Protein AF-A0A1T1HG07-F1 (afdb_monomer_lite)

pLDDT: mean 79.16, std 18.03, range [32.88, 95.25]

Structure (mmCIF, N/CA/C/O backbone):
data_AF-A0A1T1HG07-F1
#
_entry.id   AF-A0A1T1HG07-F1
#
loop_
_atom_site.group_PDB
_atom_site.id
_atom_site.type_symbol
_atom_site.label_atom_id
_atom_site.label_alt_id
_atom_site.label_comp_id
_atom_site.label_asym_id
_atom_site.label_entity_id
_atom_site.label_seq_id
_atom_site.pdbx_PDB_ins_code
_atom_site.Cartn_x
_atom_site.Cartn_y
_atom_site.Cartn_z
_atom_site.occupancy
_atom_site.B_iso_or_equiv
_atom_site.auth_seq_id
_atom_site.auth_comp_id
_atom_site.auth_asym_id
_atom_site.auth_atom_id
_atom_site.pdbx_PDB_model_num
ATOM 1 N N . MET A 1 1 ? -28.430 -26.201 -24.052 1.00 43.59 1 MET A N 1
ATOM 2 C CA . MET A 1 1 ? -27.108 -25.698 -24.483 1.00 43.59 1 MET A CA 1
ATOM 3 C C . MET A 1 1 ? -26.485 -26.754 -25.374 1.00 43.59 1 MET A C 1
ATOM 5 O O . MET A 1 1 ? -26.306 -27.872 -24.908 1.00 43.59 1 MET A O 1
ATOM 9 N N . SER A 1 2 ? -26.254 -26.441 -26.646 1.00 32.88 2 SER A N 1
ATOM 10 C CA . SER A 1 2 ? -25.546 -27.311 -27.590 1.00 32.88 2 SER A CA 1
ATOM 11 C C . SER A 1 2 ? -24.054 -26.972 -27.584 1.00 32.88 2 SER A C 1
ATOM 13 O O . SER A 1 2 ? -23.686 -25.813 -27.403 1.00 32.88 2 SER A O 1
ATOM 15 N N . PHE A 1 3 ? -23.206 -27.985 -27.747 1.00 40.84 3 PHE A N 1
ATOM 16 C CA . PHE A 1 3 ? -21.750 -27.854 -27.778 1.00 40.84 3 PHE A CA 1
ATOM 17 C C . PHE A 1 3 ? -21.249 -28.265 -29.159 1.00 40.84 3 PHE A C 1
ATOM 19 O O . PHE A 1 3 ? -21.676 -29.300 -29.668 1.00 40.84 3 PHE A O 1
ATOM 26 N N . GLU A 1 4 ? -20.316 -27.506 -29.725 1.00 42.66 4 GLU A N 1
ATOM 27 C CA . GLU A 1 4 ? -19.515 -27.960 -30.860 1.00 42.66 4 GLU A CA 1
ATOM 28 C C . GLU A 1 4 ? -18.138 -28.362 -30.338 1.00 42.66 4 GLU A C 1
ATOM 30 O O . GLU A 1 4 ? -17.468 -27.598 -29.642 1.00 42.66 4 GLU A O 1
ATOM 35 N N . VAL A 1 5 ? -17.753 -29.609 -30.602 1.00 46.47 5 VAL A N 1
ATOM 36 C CA . VAL A 1 5 ? -16.470 -30.166 -30.174 1.00 46.47 5 VAL A CA 1
ATOM 37 C C . VAL A 1 5 ? -15.592 -30.285 -31.403 1.00 46.47 5 VAL A C 1
ATOM 39 O O . VAL A 1 5 ? -15.865 -31.100 -32.283 1.00 46.47 5 VAL A O 1
ATOM 42 N N . PHE A 1 6 ? -14.524 -29.497 -31.441 1.00 50.16 6 PHE A N 1
ATOM 43 C CA . PHE A 1 6 ? -13.500 -29.603 -32.471 1.00 50.16 6 PHE A CA 1
ATOM 44 C C . PHE A 1 6 ? -12.300 -30.385 -31.932 1.00 50.16 6 PHE A C 1
ATOM 46 O O . PHE A 1 6 ? -11.940 -30.297 -30.755 1.00 50.16 6 PHE A O 1
ATOM 53 N N . THR A 1 7 ? -11.704 -31.192 -32.805 1.00 43.22 7 THR A N 1
ATOM 54 C CA . THR A 1 7 ? -10.499 -31.978 -32.517 1.00 43.22 7 THR A CA 1
ATOM 55 C C . THR A 1 7 ? -9.353 -31.415 -33.337 1.00 43.22 7 THR A C 1
ATOM 57 O O . THR A 1 7 ? -9.475 -31.285 -34.554 1.00 43.22 7 THR A O 1
ATOM 60 N N . LEU A 1 8 ? -8.249 -31.078 -32.673 1.00 40.59 8 LEU A N 1
ATOM 61 C CA . LEU A 1 8 ? -7.012 -30.678 -33.333 1.00 40.59 8 LEU A CA 1
ATOM 62 C C . LEU A 1 8 ? -5.890 -31.556 -32.773 1.00 40.59 8 LEU A C 1
ATOM 64 O O . LEU A 1 8 ? -5.436 -31.367 -31.645 1.00 40.59 8 LEU A O 1
ATOM 68 N N . GLY A 1 9 ? -5.520 -32.588 -33.533 1.00 60.88 9 GLY A N 1
ATOM 69 C CA . GLY A 1 9 ? -4.659 -33.666 -33.038 1.00 60.88 9 GLY A CA 1
ATOM 70 C C . GLY A 1 9 ? -5.336 -34.482 -31.928 1.00 60.88 9 GLY A C 1
ATOM 71 O O . GLY A 1 9 ? -6.520 -34.802 -32.020 1.00 60.88 9 GLY A O 1
ATOM 72 N N . GLU A 1 10 ? -4.594 -34.812 -30.869 1.00 41.22 10 GLU A N 1
ATOM 73 C CA . GLU A 1 10 ? -5.096 -35.606 -29.732 1.00 41.22 10 GLU A CA 1
ATOM 74 C C . GLU A 1 10 ? -5.873 -34.782 -28.687 1.00 41.22 10 GLU A C 1
ATOM 76 O O . GLU A 1 10 ? -6.400 -35.329 -27.717 1.00 41.22 10 GLU A O 1
ATOM 81 N N . HIS A 1 11 ? -5.985 -33.465 -28.871 1.00 36.97 11 HIS A N 1
ATOM 82 C CA . HIS A 1 11 ? -6.627 -32.584 -27.902 1.00 36.97 11 HIS A CA 1
ATOM 83 C C . HIS A 1 11 ? -8.063 -32.233 -28.319 1.00 36.97 11 HIS A C 1
ATOM 85 O O . HIS A 1 11 ? -8.332 -31.758 -29.426 1.00 36.97 11 HIS A O 1
ATOM 91 N N . ARG A 1 12 ? -9.008 -32.482 -27.401 1.00 38.81 12 ARG A N 1
ATOM 92 C CA . ARG A 1 12 ? -10.411 -32.054 -27.498 1.00 38.81 12 ARG A CA 1
ATOM 93 C C . ARG A 1 12 ? -10.580 -30.741 -26.748 1.00 38.81 12 ARG A C 1
ATOM 95 O O . ARG A 1 12 ? -10.432 -30.715 -25.528 1.00 38.81 12 ARG A O 1
ATOM 102 N N . TYR A 1 13 ? -10.937 -29.679 -27.463 1.00 41.34 13 TYR A N 1
ATOM 103 C CA . TYR A 1 13 ? -11.198 -28.373 -26.864 1.00 41.34 13 TYR A CA 1
ATOM 104 C C . TYR A 1 13 ? -12.703 -28.132 -26.767 1.00 41.34 13 TYR A C 1
ATOM 106 O O . TYR A 1 13 ? -13.451 -28.359 -27.719 1.00 41.34 13 TYR A O 1
ATOM 114 N N . LYS A 1 14 ? -13.145 -27.665 -25.598 1.00 39.88 14 LYS A N 1
ATOM 115 C CA . LYS A 1 14 ? -14.507 -27.188 -25.363 1.00 39.88 14 LYS A CA 1
ATOM 116 C C . LYS A 1 14 ? -14.437 -25.667 -25.268 1.00 39.88 14 LYS A C 1
ATOM 118 O O . LYS A 1 14 ? -14.111 -25.140 -24.211 1.00 39.88 14 LYS A O 1
ATOM 123 N N . VAL A 1 15 ? -14.678 -24.981 -26.383 1.00 40.25 15 VAL A N 1
ATOM 124 C CA . VAL A 1 15 ? -14.606 -23.515 -26.437 1.00 40.25 15 VAL A CA 1
ATOM 125 C C . VAL A 1 15 ? -15.904 -22.938 -25.878 1.00 40.25 15 VAL A C 1
ATOM 127 O O . VAL A 1 15 ? -16.995 -23.180 -26.395 1.00 40.25 15 VAL A O 1
ATOM 130 N N . SER A 1 16 ? -15.781 -22.199 -24.784 1.00 41.62 16 SER A N 1
ATOM 131 C CA . SER A 1 16 ? -16.830 -21.379 -24.188 1.00 41.62 16 SER A CA 1
ATOM 132 C C . SER A 1 16 ? -16.385 -19.942 -24.388 1.00 41.62 16 SER A C 1
ATOM 134 O O . SER A 1 16 ? -15.384 -19.597 -23.779 1.00 41.62 16 SER A O 1
ATOM 136 N N . LYS A 1 17 ? -17.103 -19.155 -25.213 1.00 43.34 17 LYS A N 1
ATOM 137 C CA . LYS A 1 17 ? -16.945 -17.693 -25.421 1.00 43.34 17 LYS A CA 1
ATOM 138 C C . LYS A 1 17 ? -15.885 -17.074 -24.489 1.00 43.34 17 LYS A C 1
ATOM 140 O O . LYS A 1 17 ? -16.172 -16.822 -23.320 1.00 43.34 17 LYS A O 1
ATOM 145 N N . ASP A 1 18 ? -14.669 -16.933 -25.013 1.00 42.56 18 ASP A N 1
ATOM 146 C CA . ASP A 1 18 ? -13.434 -16.888 -24.227 1.00 42.56 18 ASP A CA 1
ATOM 147 C C . ASP A 1 18 ? -13.262 -15.587 -23.424 1.00 42.56 18 ASP A C 1
ATOM 149 O O . ASP A 1 18 ? -12.885 -14.547 -23.962 1.00 42.56 18 ASP A O 1
ATOM 153 N N . PHE A 1 19 ? -13.464 -15.659 -22.107 1.00 40.09 19 PHE A N 1
ATOM 154 C CA . PHE A 1 19 ? -12.702 -14.842 -21.163 1.00 40.09 19 PHE A CA 1
ATOM 155 C C . PHE A 1 19 ? -11.512 -15.685 -20.697 1.00 40.09 19 PHE A C 1
ATOM 157 O O . PHE A 1 19 ? -11.689 -16.687 -20.006 1.00 40.09 19 PHE A O 1
ATOM 164 N N . TYR A 1 20 ? -10.295 -15.288 -21.066 1.00 46.16 20 TYR A N 1
ATOM 165 C CA . TYR A 1 20 ? -9.085 -15.840 -20.461 1.00 46.16 20 TYR A CA 1
ATOM 166 C C . TYR A 1 20 ? -8.879 -15.168 -19.099 1.00 46.16 20 TYR A C 1
ATOM 168 O O . TYR A 1 20 ? -8.329 -14.074 -19.021 1.00 46.16 20 TYR A O 1
ATOM 176 N N . SER A 1 21 ? -9.346 -15.799 -18.021 1.00 43.16 21 SER A N 1
ATOM 177 C CA . SER A 1 21 ? -9.017 -15.379 -16.656 1.00 43.16 21 SER A CA 1
ATOM 178 C C . SER A 1 21 ? -7.773 -16.126 -16.179 1.00 43.16 21 SER A C 1
ATOM 180 O O . SER A 1 21 ? -7.790 -17.355 -16.086 1.00 43.16 21 SER A O 1
ATOM 182 N N . VAL A 1 22 ? -6.705 -15.398 -15.858 1.00 50.22 22 VAL A N 1
ATOM 183 C CA . VAL A 1 22 ? -5.511 -15.947 -15.203 1.00 50.22 22 VAL A CA 1
ATOM 184 C C . VAL A 1 22 ? -5.454 -15.374 -13.792 1.00 50.22 22 VAL A C 1
ATOM 186 O O . VAL A 1 22 ? -5.522 -14.160 -13.620 1.00 50.22 22 VAL A O 1
ATOM 189 N N . GLN A 1 23 ? -5.339 -16.241 -12.787 1.00 58.81 23 GLN A N 1
ATOM 190 C CA . GLN A 1 23 ? -5.030 -15.819 -11.423 1.00 58.81 23 GLN A CA 1
ATOM 191 C C . GLN A 1 23 ? -3.517 -15.621 -11.322 1.00 58.81 23 GLN A C 1
ATOM 193 O O . GLN A 1 23 ? -2.749 -16.560 -11.530 1.00 58.81 23 GLN A O 1
ATOM 198 N N . LEU A 1 24 ? -3.094 -14.388 -11.061 1.00 65.81 24 LEU A N 1
ATOM 199 C CA . LEU A 1 24 ? -1.698 -14.026 -10.850 1.00 65.81 24 LEU A CA 1
ATOM 200 C C . LEU A 1 24 ? -1.545 -13.499 -9.430 1.00 65.81 24 LEU A C 1
ATOM 202 O O . LEU A 1 24 ? -2.374 -12.718 -8.969 1.00 65.81 24 LEU A O 1
ATOM 206 N N . GLU A 1 25 ? -0.453 -13.873 -8.769 1.00 73.25 25 GLU A N 1
ATOM 207 C CA . GLU A 1 25 ? -0.037 -13.167 -7.560 1.00 73.25 25 GLU A CA 1
ATOM 208 C C . GLU A 1 25 ? 0.179 -11.687 -7.891 1.00 73.25 25 GLU A C 1
ATOM 210 O O . GLU A 1 25 ? 0.698 -11.349 -8.962 1.00 73.25 25 GLU A O 1
ATOM 215 N N . LEU A 1 26 ? -0.185 -10.803 -6.959 1.00 73.75 26 LEU A N 1
ATOM 216 C CA . LEU A 1 26 ? -0.125 -9.356 -7.161 1.00 73.75 26 LEU A CA 1
ATOM 217 C C . LEU A 1 26 ? 1.258 -8.886 -7.633 1.00 73.75 26 LEU A C 1
ATOM 219 O O . LEU A 1 26 ? 1.347 -8.006 -8.485 1.00 73.75 26 LEU A O 1
ATOM 223 N N . ILE A 1 27 ? 2.327 -9.508 -7.130 1.00 76.69 27 ILE A N 1
ATOM 224 C CA . ILE A 1 27 ? 3.701 -9.219 -7.544 1.00 76.69 27 ILE A CA 1
ATOM 225 C C . ILE A 1 27 ? 3.906 -9.435 -9.049 1.00 76.69 27 ILE A C 1
ATOM 227 O O . ILE A 1 27 ? 4.371 -8.537 -9.751 1.00 76.69 27 ILE A O 1
ATOM 231 N N . HIS A 1 28 ? 3.467 -10.584 -9.566 1.00 75.00 28 HIS A N 1
ATOM 232 C CA . HIS A 1 28 ? 3.573 -10.936 -10.977 1.00 75.00 28 HIS A CA 1
ATOM 233 C C . HIS A 1 28 ? 2.646 -10.078 -11.838 1.00 75.00 28 HIS A C 1
ATOM 235 O O . HIS A 1 28 ? 3.023 -9.687 -12.941 1.00 75.00 28 HIS A O 1
ATOM 241 N N . ALA A 1 29 ? 1.453 -9.747 -11.336 1.00 77.69 29 ALA A N 1
ATOM 242 C CA . ALA A 1 29 ? 0.512 -8.874 -12.030 1.00 77.69 29 ALA A CA 1
ATOM 243 C C . ALA A 1 29 ? 1.068 -7.449 -12.181 1.00 77.69 29 ALA A C 1
ATOM 245 O O . ALA A 1 29 ? 1.054 -6.891 -13.277 1.00 77.69 29 ALA A O 1
ATOM 246 N N . ILE A 1 30 ? 1.611 -6.877 -11.104 1.00 80.44 30 ILE A N 1
ATOM 247 C CA . ILE A 1 30 ? 2.203 -5.537 -11.097 1.00 80.44 30 ILE A CA 1
ATOM 248 C C . ILE A 1 30 ? 3.416 -5.467 -12.041 1.00 80.44 30 ILE A C 1
ATOM 250 O O . ILE A 1 30 ? 3.533 -4.520 -12.820 1.00 80.44 30 ILE A O 1
ATOM 254 N N . GLU A 1 31 ? 4.298 -6.470 -12.018 1.00 80.31 31 GLU A N 1
ATOM 255 C CA . GLU A 1 31 ? 5.440 -6.539 -12.937 1.00 80.31 31 GLU A CA 1
ATOM 256 C C . GLU A 1 31 ? 5.011 -6.714 -14.399 1.00 80.31 31 GLU A C 1
ATOM 258 O O . GLU A 1 31 ? 5.580 -6.080 -15.290 1.00 80.31 31 GLU A O 1
ATOM 263 N N . LEU A 1 32 ? 4.006 -7.557 -14.657 1.00 81.50 32 LEU A N 1
ATOM 264 C CA . LEU A 1 32 ? 3.476 -7.788 -15.997 1.00 81.50 32 LEU A CA 1
ATOM 265 C C . LEU A 1 32 ? 2.863 -6.510 -16.573 1.00 81.50 32 LEU A C 1
ATOM 267 O O . LEU A 1 32 ? 3.223 -6.119 -17.680 1.00 81.50 32 LEU A O 1
ATOM 271 N N . ILE A 1 33 ? 1.989 -5.839 -15.818 1.00 80.00 33 ILE A N 1
ATOM 272 C CA . ILE A 1 33 ? 1.357 -4.582 -16.244 1.00 80.00 33 ILE A CA 1
ATOM 273 C C . ILE A 1 33 ? 2.427 -3.511 -16.468 1.00 80.00 33 ILE A C 1
ATOM 275 O O . ILE A 1 33 ? 2.408 -2.844 -17.496 1.00 80.00 33 ILE A O 1
ATOM 279 N N . SER A 1 34 ? 3.414 -3.405 -15.570 1.00 80.56 34 SER A N 1
ATOM 280 C CA . SER A 1 34 ? 4.541 -2.480 -15.731 1.00 80.56 34 SER A CA 1
ATOM 281 C C . SER A 1 34 ? 5.279 -2.700 -17.054 1.00 80.56 34 SER A C 1
ATOM 283 O O . SE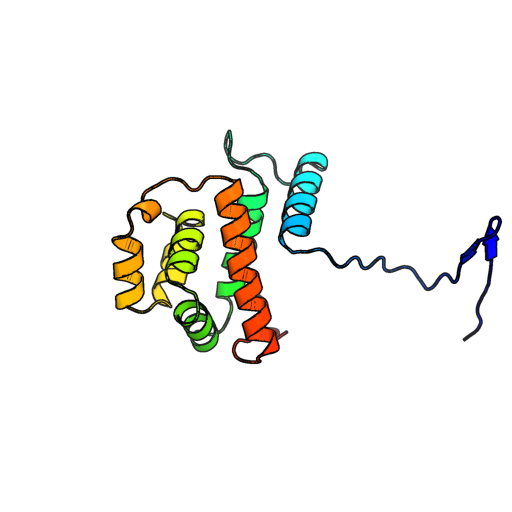R A 1 34 ? 5.536 -1.738 -17.774 1.00 80.56 34 SER A O 1
ATOM 285 N N . LYS A 1 35 ? 5.597 -3.954 -17.404 1.00 81.00 35 LYS A N 1
ATOM 286 C CA . LYS A 1 35 ? 6.272 -4.293 -18.669 1.00 81.00 35 LYS A CA 1
ATOM 287 C C . LYS A 1 35 ? 5.388 -4.048 -19.891 1.00 81.00 35 LYS A C 1
ATOM 289 O O . LYS A 1 35 ? 5.889 -3.596 -20.917 1.00 81.00 35 LYS A O 1
ATOM 294 N N . LEU A 1 36 ? 4.091 -4.343 -19.798 1.00 79.44 36 LEU A N 1
ATOM 295 C CA . LEU A 1 36 ? 3.140 -4.086 -20.881 1.00 79.44 36 LEU A CA 1
ATOM 296 C C . LEU A 1 36 ? 3.004 -2.585 -21.148 1.00 79.44 36 LEU A C 1
ATOM 298 O O . LEU A 1 36 ? 3.082 -2.165 -22.298 1.00 79.44 36 LEU A O 1
ATOM 302 N N . ASP A 1 37 ? 2.885 -1.768 -20.103 1.00 78.12 37 ASP A N 1
ATOM 303 C CA . ASP A 1 37 ? 2.814 -0.312 -20.230 1.00 78.12 37 ASP A CA 1
ATOM 304 C C . ASP A 1 37 ? 4.082 0.284 -20.857 1.00 78.12 37 ASP A C 1
ATOM 306 O O . ASP A 1 37 ? 3.988 1.228 -21.647 1.00 78.12 37 ASP A O 1
ATOM 310 N N . GLU A 1 38 ? 5.258 -0.269 -20.533 1.00 76.44 38 GLU A N 1
ATOM 311 C CA . GLU A 1 38 ? 6.533 0.093 -21.169 1.00 76.44 38 GLU A CA 1
ATOM 312 C C . GLU A 1 38 ? 6.528 -0.251 -22.662 1.00 76.44 38 GLU A C 1
ATOM 314 O O . GLU A 1 38 ? 6.878 0.589 -23.490 1.00 76.44 38 GLU A O 1
ATOM 319 N N . GLN A 1 39 ? 6.095 -1.464 -23.021 1.00 78.88 39 GLN A N 1
ATOM 320 C CA . GLN A 1 39 ? 6.028 -1.917 -24.414 1.00 78.88 39 GLN A CA 1
ATOM 321 C C . GLN A 1 39 ? 5.004 -1.140 -25.248 1.00 78.88 39 GLN A C 1
ATOM 323 O O . GLN A 1 39 ? 5.227 -0.915 -26.437 1.00 78.88 39 GLN A O 1
ATOM 328 N N . LEU A 1 40 ? 3.894 -0.725 -24.636 1.00 79.25 40 LEU A N 1
ATOM 329 C CA . LEU A 1 40 ? 2.827 0.042 -25.281 1.00 79.25 40 LEU A CA 1
ATOM 330 C C . LEU A 1 40 ? 3.088 1.558 -25.277 1.00 79.25 40 LEU A C 1
ATOM 332 O O . LEU A 1 40 ? 2.326 2.307 -25.886 1.00 79.25 40 LEU A O 1
ATOM 336 N N . GLY A 1 41 ? 4.142 2.028 -24.598 1.00 73.00 41 GLY A N 1
ATOM 337 C CA . GLY A 1 41 ? 4.490 3.449 -24.503 1.00 73.00 41 GLY A CA 1
ATOM 338 C C . GLY A 1 41 ? 3.490 4.297 -23.704 1.00 73.00 41 GLY A C 1
ATOM 339 O O . GLY A 1 41 ? 3.484 5.519 -23.841 1.00 73.00 41 GLY A O 1
ATOM 340 N N . LEU A 1 42 ? 2.638 3.668 -22.887 1.00 68.12 42 LEU A N 1
ATOM 341 C CA . LEU A 1 42 ? 1.546 4.330 -22.161 1.00 68.12 42 LEU A CA 1
ATOM 342 C C . LEU A 1 42 ? 2.027 5.025 -20.883 1.00 68.12 42 LEU A C 1
ATOM 344 O O . LEU A 1 42 ? 1.525 6.090 -20.530 1.00 68.12 42 LEU A O 1
ATOM 348 N N . ASN A 1 43 ? 3.019 4.441 -20.210 1.00 63.81 43 ASN A N 1
ATOM 349 C CA . ASN A 1 43 ? 3.678 5.032 -19.049 1.00 63.81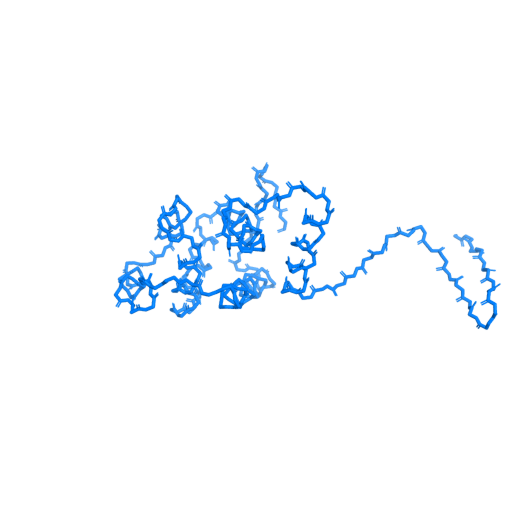 43 ASN A CA 1
ATOM 350 C C . ASN A 1 43 ? 5.178 5.149 -19.349 1.00 63.81 43 ASN A C 1
ATOM 352 O O . ASN A 1 43 ? 5.951 4.273 -18.968 1.00 63.81 43 ASN A O 1
ATOM 356 N N . PRO A 1 44 ? 5.629 6.192 -20.069 1.00 59.44 44 PRO A N 1
ATOM 357 C CA . PRO A 1 44 ? 7.058 6.443 -20.187 1.00 59.44 44 PRO A CA 1
ATOM 358 C C . PRO A 1 44 ? 7.641 6.657 -18.777 1.00 59.44 44 PRO A C 1
ATOM 360 O O . PRO A 1 44 ? 6.967 7.284 -17.952 1.00 59.44 44 PRO A O 1
ATOM 363 N N . PRO A 1 45 ? 8.862 6.169 -18.478 1.00 58.69 45 PRO A N 1
ATOM 364 C CA . PRO A 1 45 ? 9.485 6.342 -17.169 1.00 58.69 45 PRO A CA 1
ATOM 365 C C . PRO A 1 45 ? 9.467 7.824 -16.779 1.00 58.69 45 PRO A C 1
ATOM 367 O O . PRO A 1 45 ? 10.150 8.645 -17.393 1.00 58.69 45 PRO A O 1
ATOM 370 N N . GLN A 1 46 ? 8.640 8.187 -15.792 1.00 55.78 46 GLN A N 1
ATOM 371 C CA . GLN A 1 46 ? 8.344 9.592 -15.466 1.00 55.78 46 GLN A CA 1
ATOM 372 C C . GLN A 1 46 ? 9.547 10.325 -14.857 1.00 55.78 46 GLN A C 1
ATOM 374 O O . GLN A 1 46 ? 9.528 11.538 -14.657 1.00 55.78 46 GLN A O 1
ATOM 379 N N . SER A 1 47 ? 10.611 9.598 -14.534 1.00 53.47 47 SER A N 1
ATOM 380 C CA . SER A 1 47 ? 11.860 10.107 -13.987 1.00 53.47 47 SER A CA 1
ATOM 381 C C . SER A 1 47 ? 12.959 9.123 -14.363 1.00 53.47 47 SER A C 1
ATOM 383 O O . SER A 1 47 ? 12.715 7.917 -14.369 1.00 53.47 47 SER A O 1
ATOM 385 N N . GLN A 1 48 ? 14.161 9.604 -14.683 1.00 53.53 48 GLN A N 1
ATOM 386 C CA . GLN A 1 48 ? 15.304 8.735 -14.970 1.00 53.53 48 GLN A CA 1
ATOM 387 C C . GLN A 1 48 ? 15.583 7.810 -13.766 1.00 53.53 48 GLN A C 1
ATOM 389 O O . GLN A 1 48 ? 16.255 8.211 -12.820 1.00 53.53 48 GLN A O 1
ATOM 394 N N . GLY A 1 49 ? 15.048 6.585 -13.793 1.00 63.78 49 GLY A N 1
ATOM 395 C CA . GLY A 1 49 ? 15.429 5.491 -12.897 1.00 63.78 49 GLY A CA 1
ATOM 396 C C . GLY A 1 49 ? 14.358 4.897 -11.972 1.00 63.78 49 GLY A C 1
ATOM 397 O O . GLY A 1 49 ? 14.643 3.851 -11.395 1.00 63.78 49 GLY A O 1
ATOM 398 N N . GLU A 1 50 ? 13.157 5.476 -11.816 1.00 70.44 50 GLU A N 1
ATOM 399 C CA . GLU A 1 50 ? 12.102 4.850 -10.985 1.00 70.44 50 GLU A CA 1
ATOM 400 C C . GLU A 1 50 ? 11.263 3.867 -11.831 1.00 70.44 50 GLU A C 1
ATOM 402 O O . GLU A 1 50 ? 10.703 4.283 -12.847 1.00 70.44 50 GLU A O 1
ATOM 407 N N . PRO A 1 51 ? 11.166 2.574 -11.463 1.00 77.38 51 PRO A N 1
ATOM 408 C CA . PRO A 1 51 ? 10.393 1.605 -12.239 1.00 77.38 51 PRO A CA 1
ATOM 409 C C . PRO A 1 51 ? 8.892 1.903 -12.261 1.00 77.38 51 PRO A C 1
ATOM 411 O O . PRO A 1 51 ? 8.301 2.260 -11.238 1.00 77.38 51 PRO A O 1
ATOM 414 N N . ASN A 1 52 ? 8.254 1.658 -13.408 1.00 77.19 52 ASN A N 1
ATOM 415 C CA . ASN A 1 52 ? 6.830 1.924 -13.634 1.00 77.19 52 ASN A CA 1
ATOM 416 C C . ASN A 1 52 ? 5.902 1.241 -12.619 1.00 77.19 52 ASN A C 1
ATOM 418 O O . ASN A 1 52 ? 4.879 1.807 -12.228 1.00 77.19 52 ASN A O 1
ATOM 422 N N . PHE A 1 53 ? 6.275 0.066 -12.115 1.00 82.31 53 PHE A N 1
ATOM 423 C CA . PHE A 1 53 ? 5.493 -0.631 -11.101 1.00 82.31 53 PHE A CA 1
ATOM 424 C C . PHE A 1 53 ? 5.311 0.159 -9.797 1.00 82.31 53 PHE A C 1
ATOM 426 O O . PHE A 1 53 ? 4.307 -0.023 -9.108 1.00 82.31 53 PHE A O 1
ATOM 433 N N . ILE A 1 54 ? 6.243 1.053 -9.440 1.00 85.38 54 ILE A N 1
ATOM 434 C CA . ILE A 1 54 ? 6.110 1.865 -8.224 1.00 85.38 54 ILE A CA 1
ATOM 435 C C . ILE A 1 54 ? 4.939 2.835 -8.375 1.00 85.38 54 ILE A C 1
ATOM 437 O O . ILE A 1 54 ? 4.175 3.028 -7.430 1.00 85.38 54 ILE A O 1
ATOM 441 N N . HIS A 1 55 ? 4.749 3.390 -9.573 1.00 83.56 55 HIS A N 1
ATOM 442 C CA . HIS A 1 55 ? 3.594 4.226 -9.890 1.00 83.56 55 HIS A CA 1
ATOM 443 C C . HIS A 1 55 ? 2.279 3.447 -9.806 1.00 83.56 55 HIS A C 1
ATOM 445 O O . HIS A 1 55 ? 1.311 3.937 -9.225 1.00 83.56 55 HIS A O 1
ATOM 451 N N . LEU A 1 56 ? 2.252 2.213 -10.319 1.00 83.75 56 LEU A N 1
ATOM 452 C CA . LEU A 1 56 ? 1.088 1.328 -10.198 1.00 83.75 56 LEU A CA 1
ATOM 453 C C . LEU A 1 56 ? 0.750 1.045 -8.727 1.00 83.75 56 LEU A C 1
ATOM 455 O O . LEU A 1 56 ? -0.397 1.220 -8.322 1.00 83.75 56 LEU A O 1
ATOM 459 N N . GLY A 1 57 ? 1.749 0.719 -7.903 1.00 88.19 57 GLY A N 1
ATOM 460 C CA . GLY A 1 57 ? 1.560 0.525 -6.462 1.00 88.19 57 GLY A CA 1
ATOM 461 C C . GLY A 1 57 ? 1.000 1.769 -5.760 1.00 88.19 57 GLY A C 1
ATOM 462 O O . GLY A 1 57 ? 0.051 1.669 -4.982 1.00 88.19 57 GLY A O 1
ATOM 463 N N . ARG A 1 58 ? 1.496 2.968 -6.100 1.00 90.12 58 ARG A N 1
ATOM 464 C CA . ARG A 1 58 ? 0.961 4.243 -5.582 1.00 90.12 58 ARG A CA 1
ATOM 465 C C . ARG A 1 58 ? -0.496 4.476 -5.994 1.00 90.12 58 ARG A C 1
ATOM 467 O O . ARG A 1 58 ? -1.276 4.968 -5.178 1.00 90.12 58 ARG A O 1
ATOM 474 N N . LYS A 1 59 ? -0.887 4.122 -7.225 1.00 86.88 59 LYS A N 1
ATOM 475 C CA . LYS A 1 59 ? -2.289 4.202 -7.678 1.00 86.88 59 LYS A CA 1
ATOM 476 C C . LYS A 1 59 ? -3.195 3.258 -6.888 1.00 86.88 59 LYS A C 1
ATOM 478 O O . LYS A 1 59 ? -4.255 3.685 -6.431 1.00 86.88 59 LYS A O 1
ATOM 483 N N . LEU A 1 60 ? -2.764 2.016 -6.671 1.00 87.56 60 LEU A N 1
ATOM 484 C CA . LEU A 1 60 ? -3.511 1.059 -5.852 1.00 87.56 60 LEU A CA 1
ATOM 485 C C . LEU A 1 60 ? -3.687 1.587 -4.421 1.00 87.56 60 LEU A C 1
ATOM 487 O O . LEU A 1 60 ? -4.805 1.637 -3.916 1.00 87.56 60 LEU A O 1
ATOM 491 N N . LEU A 1 61 ? -2.615 2.094 -3.798 1.00 91.75 61 LEU A N 1
ATOM 492 C CA . LEU A 1 61 ? -2.691 2.704 -2.465 1.00 91.75 61 LEU A CA 1
ATOM 493 C C . LEU A 1 61 ? -3.611 3.928 -2.429 1.00 91.75 61 LEU A C 1
ATOM 495 O O . LEU A 1 61 ? -4.335 4.127 -1.458 1.00 91.75 61 LEU A O 1
ATOM 499 N N . SER A 1 62 ? -3.597 4.759 -3.474 1.00 90.44 62 SER A N 1
ATOM 500 C CA . SER A 1 62 ? -4.512 5.898 -3.574 1.00 90.44 62 SER A CA 1
ATOM 501 C C . SER A 1 62 ? -5.970 5.446 -3.609 1.00 90.44 62 SER A C 1
ATOM 503 O O . SER A 1 62 ? -6.820 6.111 -3.017 1.00 90.44 62 SER A O 1
ATOM 505 N N . THR A 1 63 ? -6.249 4.315 -4.259 1.00 86.12 63 THR A N 1
ATOM 506 C CA . THR A 1 63 ? -7.603 3.760 -4.372 1.00 86.12 63 THR A CA 1
ATOM 507 C C . THR A 1 63 ? -8.144 3.343 -3.003 1.00 86.12 63 THR A C 1
ATOM 509 O O . THR A 1 63 ? -9.282 3.649 -2.667 1.00 86.12 63 THR A O 1
ATOM 512 N N . LEU A 1 64 ? -7.289 2.784 -2.138 1.00 88.62 64 LEU A N 1
ATOM 513 C CA . LEU A 1 64 ? -7.642 2.465 -0.748 1.00 88.62 64 LEU A CA 1
ATOM 514 C C . LEU A 1 64 ? -8.108 3.687 0.057 1.00 88.62 64 LEU A C 1
ATOM 516 O O . LEU A 1 64 ? -8.823 3.541 1.043 1.00 88.62 64 LEU A O 1
ATOM 520 N N . THR A 1 65 ? -7.735 4.905 -0.351 1.00 86.56 65 THR A N 1
ATOM 521 C CA . THR A 1 65 ? -8.160 6.126 0.349 1.00 86.56 65 THR A CA 1
ATOM 522 C C . THR A 1 65 ? -9.615 6.521 0.100 1.00 86.56 65 THR A C 1
ATOM 524 O O . THR A 1 65 ? -10.085 7.463 0.736 1.00 86.56 65 THR A O 1
ATOM 527 N N . HIS A 1 66 ? -10.319 5.815 -0.790 1.00 86.75 66 HIS A N 1
ATOM 528 C CA . HIS A 1 66 ? -11.766 5.945 -0.977 1.00 86.75 66 HIS A CA 1
ATOM 529 C C . HIS A 1 66 ? -12.577 5.130 0.037 1.00 86.75 66 HIS A C 1
ATOM 531 O O . HIS A 1 66 ? -13.764 5.400 0.207 1.00 86.75 66 HIS A O 1
ATOM 537 N N . MET A 1 67 ? -11.949 4.186 0.749 1.00 87.81 67 MET A N 1
ATOM 538 C CA . MET A 1 67 ? -12.606 3.466 1.838 1.00 87.81 67 MET A CA 1
ATOM 539 C C . MET A 1 67 ? -13.099 4.420 2.928 1.00 87.81 67 MET A C 1
ATOM 541 O O . MET A 1 67 ? -12.525 5.487 3.174 1.00 87.81 67 MET A O 1
ATOM 545 N N . ASP A 1 68 ? -14.132 3.993 3.650 1.00 89.00 68 ASP A N 1
ATOM 546 C CA . ASP A 1 68 ? -14.600 4.729 4.811 1.00 89.00 68 ASP A CA 1
ATOM 547 C C . ASP A 1 68 ? -13.518 4.793 5.910 1.00 89.00 68 ASP A C 1
ATOM 549 O O . ASP A 1 68 ? -12.622 3.950 6.026 1.00 89.00 68 ASP A O 1
ATOM 553 N N . SER A 1 69 ? -13.611 5.816 6.760 1.00 90.31 69 SER A N 1
ATOM 554 C CA . SER A 1 69 ? -12.597 6.087 7.783 1.00 90.31 69 SER A CA 1
ATOM 555 C C .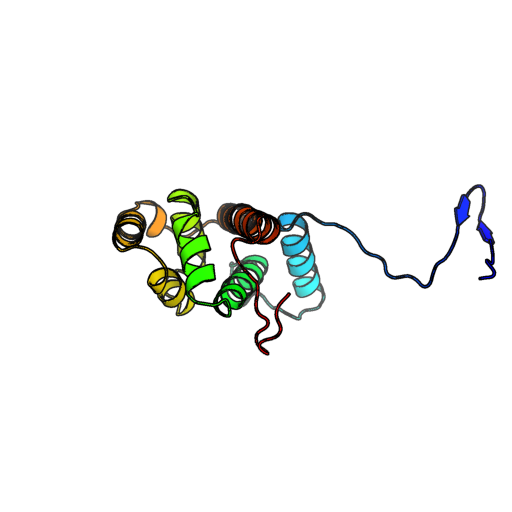 SER A 1 69 ? -12.407 4.928 8.770 1.00 90.31 69 SER A C 1
ATOM 557 O O . SER A 1 69 ? -11.292 4.732 9.252 1.00 90.31 69 SER A O 1
ATOM 559 N N . LYS A 1 70 ? -13.457 4.146 9.066 1.00 92.19 70 LYS A N 1
ATOM 560 C CA . LYS A 1 70 ? -13.377 3.008 9.991 1.00 92.19 70 LYS A CA 1
ATOM 561 C C . LYS A 1 70 ? -12.609 1.858 9.342 1.00 92.19 70 LYS A C 1
ATOM 563 O O . LYS A 1 70 ? -11.696 1.338 9.979 1.00 92.19 70 LYS A O 1
ATOM 568 N N . SER A 1 71 ? -12.920 1.515 8.092 1.00 93.06 71 SER A N 1
ATOM 569 C CA . SER A 1 71 ? -12.180 0.503 7.324 1.00 93.06 71 SER A CA 1
ATOM 570 C C . SER A 1 71 ? -10.709 0.886 7.171 1.00 93.06 71 SER A C 1
ATOM 572 O O . SER A 1 71 ? -9.811 0.087 7.439 1.00 93.06 71 SER A O 1
ATOM 574 N N . MET A 1 72 ? -10.440 2.154 6.852 1.00 93.44 72 MET A N 1
ATOM 575 C CA . MET A 1 72 ? -9.071 2.636 6.714 1.00 93.44 72 MET A CA 1
ATOM 576 C C . MET A 1 72 ? -8.306 2.601 8.043 1.00 93.44 72 MET A C 1
ATOM 578 O O . MET A 1 72 ? -7.166 2.147 8.095 1.00 93.44 72 MET A O 1
ATOM 582 N N . GLN A 1 73 ? -8.928 3.023 9.146 1.00 94.50 73 GLN A N 1
ATOM 583 C CA . GLN A 1 73 ? -8.323 2.897 10.474 1.00 94.50 73 GLN A CA 1
ATOM 584 C C . GLN A 1 73 ? -8.069 1.431 10.842 1.00 94.50 73 GLN A C 1
ATOM 586 O O . GLN A 1 73 ? -7.004 1.124 11.370 1.00 94.50 73 GLN A O 1
ATOM 591 N N . MET A 1 74 ? -9.000 0.522 10.540 1.00 95.00 74 MET A N 1
ATOM 592 C CA . MET A 1 74 ? -8.830 -0.912 10.781 1.00 95.00 74 MET A CA 1
ATOM 593 C C . MET A 1 74 ? -7.600 -1.459 10.048 1.00 95.00 74 MET A C 1
ATOM 595 O O . MET A 1 74 ? -6.741 -2.081 10.677 1.00 95.00 74 MET A O 1
ATOM 599 N N . LEU A 1 75 ? -7.461 -1.159 8.753 1.00 95.25 75 LEU A N 1
ATOM 600 C CA . LEU A 1 75 ? -6.296 -1.544 7.955 1.00 95.25 75 LEU A CA 1
ATOM 601 C C . LEU A 1 75 ? -4.995 -0.996 8.560 1.00 95.25 75 LEU A C 1
ATOM 603 O O . LEU A 1 75 ? -4.069 -1.752 8.862 1.00 95.25 75 LEU A O 1
ATOM 607 N N . MET A 1 76 ? -4.943 0.316 8.799 1.00 94.94 76 MET A N 1
ATOM 608 C CA . MET A 1 76 ? -3.737 0.999 9.277 1.00 94.94 76 MET A CA 1
ATOM 609 C C . MET A 1 76 ? -3.350 0.621 10.715 1.00 94.94 76 MET A C 1
ATOM 611 O O . MET A 1 76 ? -2.191 0.775 11.101 1.00 94.94 76 MET A O 1
ATOM 615 N N . HIS A 1 77 ? -4.299 0.166 11.533 1.00 94.62 77 HIS A N 1
ATOM 616 C CA . HIS A 1 77 ? -4.038 -0.293 12.899 1.00 94.62 77 HIS A CA 1
ATOM 617 C C . HIS A 1 77 ? -3.659 -1.774 12.963 1.00 94.62 77 HIS A C 1
ATOM 619 O O . HIS A 1 77 ? -2.959 -2.168 13.894 1.00 94.62 77 HIS A O 1
ATOM 625 N N . THR A 1 78 ? -4.104 -2.572 11.991 1.00 95.12 78 THR A N 1
ATOM 626 C CA . THR A 1 78 ? -3.786 -4.003 11.913 1.00 95.12 78 THR A CA 1
ATOM 627 C C . THR A 1 78 ? -2.429 -4.257 11.261 1.00 95.12 78 THR A C 1
ATOM 629 O O . THR A 1 78 ? -1.759 -5.232 11.603 1.00 95.12 78 THR A O 1
ATOM 632 N N . ALA A 1 79 ? -2.004 -3.384 10.345 1.00 94.69 79 ALA A N 1
ATOM 633 C CA . ALA A 1 79 ? -0.691 -3.468 9.720 1.00 94.69 79 ALA A CA 1
ATOM 634 C C . ALA A 1 79 ? 0.437 -3.433 10.760 1.00 94.69 79 ALA A C 1
ATOM 636 O O . ALA A 1 79 ? 0.416 -2.647 11.715 1.00 94.69 79 ALA A O 1
ATOM 637 N N . SER A 1 80 ? 1.441 -4.289 10.563 1.00 94.00 80 SER A N 1
ATOM 638 C CA . SER A 1 80 ? 2.618 -4.301 11.424 1.00 94.00 80 SE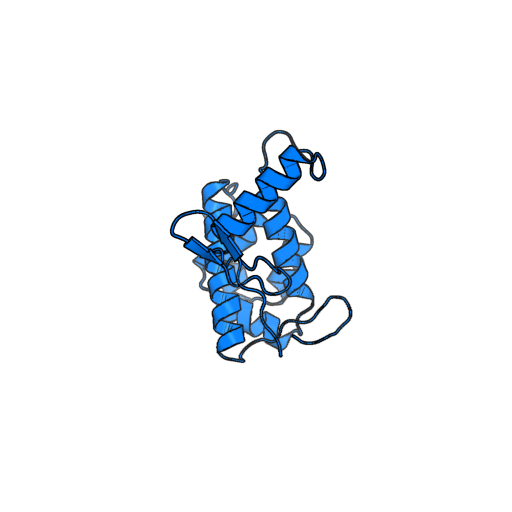R A CA 1
ATOM 639 C C . SER A 1 80 ? 3.398 -2.992 11.280 1.00 94.00 80 SER A C 1
ATOM 641 O O . SER A 1 80 ? 3.285 -2.273 10.283 1.00 94.00 80 SER A O 1
ATOM 643 N N . ARG A 1 81 ? 4.228 -2.676 12.278 1.00 92.19 81 ARG A N 1
ATOM 644 C CA . ARG A 1 81 ? 5.094 -1.493 12.210 1.00 92.19 81 ARG A CA 1
ATOM 645 C C . ARG A 1 81 ? 5.964 -1.513 10.950 1.00 92.19 81 ARG A C 1
ATOM 647 O O . ARG A 1 81 ? 6.048 -0.487 10.286 1.00 92.19 81 ARG A O 1
ATOM 654 N N . ASP A 1 82 ? 6.572 -2.652 10.633 1.00 92.56 82 ASP A N 1
ATOM 655 C CA . ASP A 1 82 ? 7.496 -2.779 9.503 1.00 92.56 82 ASP A CA 1
ATOM 656 C C . ASP A 1 82 ? 6.758 -2.586 8.171 1.00 92.56 82 ASP A C 1
ATOM 658 O O . ASP A 1 82 ? 7.192 -1.794 7.338 1.00 92.56 82 ASP A O 1
ATOM 662 N N . GLN A 1 83 ? 5.564 -3.179 8.029 1.00 93.94 83 GLN A N 1
ATOM 663 C CA . GLN A 1 83 ? 4.698 -2.971 6.862 1.00 93.94 83 GLN A CA 1
ATOM 664 C C . GLN A 1 83 ? 4.335 -1.493 6.679 1.00 93.94 83 GLN A C 1
ATOM 666 O O . GLN A 1 83 ? 4.387 -0.968 5.568 1.00 93.94 83 GLN A O 1
ATOM 671 N N . LEU A 1 84 ? 3.986 -0.803 7.771 1.00 94.88 84 LEU A N 1
ATOM 672 C CA . LEU A 1 84 ? 3.678 0.624 7.728 1.00 94.88 84 LEU A CA 1
ATOM 673 C C . LEU A 1 84 ? 4.905 1.463 7.361 1.00 94.88 84 LEU A C 1
ATOM 675 O O . LEU A 1 84 ? 4.775 2.396 6.574 1.00 94.88 84 LEU A O 1
ATOM 679 N N . VAL A 1 85 ? 6.085 1.155 7.904 1.00 95.19 85 VAL A N 1
ATOM 680 C CA . VAL A 1 85 ? 7.328 1.864 7.563 1.00 95.19 85 VAL A CA 1
ATOM 681 C C . VAL A 1 85 ? 7.630 1.710 6.076 1.00 95.19 85 VAL A C 1
ATOM 683 O O . VAL A 1 85 ? 7.828 2.716 5.393 1.00 95.19 85 VAL A O 1
ATOM 686 N N . ASP A 1 86 ? 7.617 0.483 5.560 1.00 94.75 86 ASP A N 1
ATOM 687 C CA . ASP A 1 86 ? 7.973 0.216 4.170 1.00 94.75 86 ASP A CA 1
ATOM 688 C C . ASP A 1 86 ? 6.963 0.803 3.185 1.00 94.75 86 ASP A C 1
ATOM 690 O O . ASP A 1 86 ? 7.363 1.466 2.226 1.00 94.75 86 ASP A O 1
ATOM 694 N N . ILE A 1 87 ? 5.659 0.686 3.456 1.00 95.19 87 ILE A N 1
ATOM 695 C CA . ILE A 1 87 ? 4.638 1.337 2.628 1.00 95.19 87 ILE A CA 1
ATOM 696 C C . ILE A 1 87 ? 4.776 2.854 2.666 1.00 95.19 87 ILE A C 1
ATOM 698 O O . ILE A 1 87 ? 4.759 3.489 1.612 1.00 95.19 87 ILE A O 1
ATOM 702 N N . MET A 1 88 ? 4.971 3.461 3.837 1.00 95.12 88 MET A N 1
ATOM 703 C CA . MET A 1 88 ? 5.096 4.917 3.925 1.00 95.12 88 MET A CA 1
ATOM 704 C C . MET A 1 88 ? 6.353 5.431 3.210 1.00 95.12 88 MET A C 1
ATOM 706 O O . MET A 1 88 ? 6.309 6.511 2.622 1.00 95.12 88 MET A O 1
ATOM 710 N N . ARG A 1 89 ? 7.445 4.650 3.159 1.00 94.12 89 ARG A N 1
ATOM 711 C CA . ARG A 1 89 ? 8.634 4.980 2.347 1.00 94.12 89 ARG A CA 1
ATOM 712 C C . ARG A 1 89 ? 8.311 5.087 0.853 1.00 94.12 89 ARG A C 1
ATOM 714 O O . ARG A 1 89 ? 8.893 5.937 0.185 1.00 94.12 89 ARG A O 1
ATOM 721 N N . THR A 1 90 ? 7.373 4.290 0.327 1.00 92.44 90 THR A N 1
ATOM 722 C CA . THR A 1 90 ? 6.991 4.335 -1.104 1.00 92.44 90 THR A CA 1
ATOM 723 C C . THR A 1 90 ? 6.261 5.618 -1.508 1.00 92.44 90 THR A C 1
ATOM 725 O O . THR A 1 90 ? 6.318 6.026 -2.671 1.00 92.44 90 THR A O 1
ATOM 728 N N . VAL A 1 91 ? 5.589 6.269 -0.555 1.00 93.19 91 VAL A N 1
ATOM 729 C CA . VAL A 1 91 ? 4.753 7.459 -0.778 1.00 93.19 91 VAL A CA 1
ATOM 730 C C . VAL A 1 91 ? 5.296 8.705 -0.084 1.00 93.19 91 VAL A C 1
ATOM 732 O O . VAL A 1 91 ? 4.620 9.732 -0.062 1.00 93.19 91 VAL A O 1
ATOM 735 N N . LYS A 1 92 ? 6.500 8.644 0.480 1.00 92.31 92 LYS A N 1
ATOM 736 C CA . LYS A 1 92 ? 7.068 9.727 1.279 1.00 92.31 92 LYS A CA 1
ATOM 737 C C . LYS A 1 92 ? 7.153 11.055 0.515 1.00 92.31 92 LYS A C 1
ATOM 739 O O . LYS A 1 92 ? 7.494 11.097 -0.662 1.00 92.31 92 LYS A O 1
ATOM 744 N N . GLY A 1 93 ? 6.859 12.152 1.203 1.00 88.81 93 GLY A N 1
ATOM 745 C CA . GLY A 1 93 ? 6.785 13.509 0.672 1.00 88.81 93 GLY A CA 1
ATOM 746 C C . GLY A 1 93 ? 5.525 13.788 -0.149 1.00 88.81 93 GLY A C 1
ATOM 747 O O . GLY A 1 93 ? 5.363 14.901 -0.649 1.00 88.81 93 GLY A O 1
ATOM 748 N N . SER A 1 94 ? 4.624 12.815 -0.309 1.00 92.19 94 SER A N 1
ATOM 749 C CA . SER A 1 94 ? 3.430 12.968 -1.141 1.00 92.19 94 SER A CA 1
ATOM 750 C C . SER A 1 94 ? 2.182 13.335 -0.332 1.00 92.19 94 SER A C 1
ATOM 752 O O . SER A 1 94 ? 2.092 13.163 0.885 1.00 92.19 94 SER A O 1
ATOM 754 N N . LYS A 1 95 ? 1.142 13.794 -1.037 1.00 93.00 95 LYS A N 1
ATOM 755 C CA . LYS A 1 95 ? -0.197 13.962 -0.448 1.00 93.00 95 LYS A CA 1
ATOM 756 C C . LYS A 1 95 ? -0.771 12.637 0.070 1.00 93.00 95 LYS A C 1
ATOM 758 O O . LYS A 1 95 ? -1.560 12.655 1.012 1.00 93.00 95 LYS A O 1
ATOM 763 N N . LEU A 1 96 ? -0.375 11.515 -0.537 1.00 92.94 96 LEU A N 1
ATOM 764 C CA . LEU A 1 96 ? -0.836 10.187 -0.155 1.00 92.94 96 LEU A CA 1
ATOM 765 C C . LEU A 1 96 ? -0.262 9.772 1.203 1.00 92.94 96 LEU A C 1
ATOM 767 O O . LEU A 1 96 ? -1.040 9.350 2.049 1.00 92.94 96 LEU A O 1
ATOM 771 N N . GLU A 1 97 ? 1.033 9.998 1.467 1.00 94.81 97 GLU A N 1
ATOM 772 C CA . GLU A 1 97 ? 1.627 9.789 2.805 1.00 94.81 97 GLU A CA 1
ATOM 773 C C . GLU A 1 97 ? 0.810 10.511 3.875 1.00 94.81 97 GLU A C 1
ATOM 775 O O . GLU A 1 97 ? 0.355 9.894 4.836 1.00 94.81 97 GLU A O 1
ATOM 780 N N . ASN A 1 98 ? 0.577 11.813 3.680 1.00 93.12 98 ASN A N 1
ATOM 781 C CA . ASN A 1 98 ? -0.169 12.621 4.639 1.00 93.12 98 ASN A CA 1
ATOM 782 C C . ASN A 1 98 ? -1.559 12.039 4.897 1.00 93.12 98 ASN A C 1
ATOM 784 O O . ASN A 1 98 ? -1.971 11.933 6.051 1.00 93.12 98 ASN A O 1
ATOM 788 N N . ARG A 1 99 ? -2.266 11.617 3.842 1.00 92.38 99 ARG A N 1
ATOM 789 C CA . ARG A 1 99 ? -3.593 11.010 3.969 1.00 92.38 99 ARG A CA 1
ATOM 790 C C . ARG A 1 99 ? -3.536 9.696 4.748 1.00 92.38 99 ARG A C 1
ATOM 792 O O . ARG A 1 99 ? -4.251 9.573 5.738 1.00 92.38 99 ARG A O 1
ATOM 799 N N . LEU A 1 100 ? -2.651 8.767 4.386 1.00 93.31 100 LEU A N 1
ATOM 800 C CA . LEU A 1 100 ? -2.483 7.497 5.106 1.00 93.31 100 LEU A CA 1
ATOM 801 C C . LEU A 1 100 ? -2.135 7.734 6.588 1.00 93.31 100 LEU A C 1
ATOM 803 O O . LEU A 1 100 ? -2.717 7.112 7.477 1.00 93.31 100 LEU A O 1
ATOM 807 N N . MET A 1 101 ? -1.252 8.695 6.874 1.00 92.69 101 MET A N 1
ATOM 808 C CA . MET A 1 101 ? -0.847 9.054 8.236 1.00 92.69 101 MET A CA 1
ATOM 809 C C . MET A 1 101 ? -2.011 9.573 9.095 1.00 92.69 101 MET A C 1
ATOM 811 O O . MET A 1 101 ? -2.004 9.353 10.308 1.00 92.69 101 MET A O 1
ATOM 815 N N . THR A 1 102 ? -3.041 10.208 8.523 1.00 93.31 102 THR A N 1
ATOM 816 C CA . THR A 1 102 ? -4.209 10.652 9.316 1.00 93.31 102 THR A CA 1
ATOM 817 C C . THR A 1 102 ? -4.992 9.494 9.936 1.00 93.31 102 THR A C 1
ATOM 819 O O . THR A 1 102 ? -5.524 9.651 11.035 1.00 93.31 102 THR A O 1
ATOM 822 N N . HIS A 1 103 ? -4.985 8.322 9.296 1.00 92.88 103 HIS A N 1
ATOM 823 C CA . HIS A 1 103 ? -5.674 7.114 9.762 1.00 92.88 103 HIS A CA 1
ATOM 824 C C . HIS A 1 103 ? -4.792 6.210 10.632 1.00 92.88 103 HIS A C 1
ATOM 826 O O . HIS A 1 103 ? -5.215 5.130 11.025 1.00 92.88 103 HIS A O 1
ATOM 832 N N . THR A 1 104 ? -3.572 6.642 10.959 1.00 91.69 104 THR A N 1
ATOM 833 C CA . THR A 1 104 ? -2.678 5.905 11.860 1.00 91.69 104 THR A CA 1
ATOM 834 C C . THR A 1 104 ? -2.729 6.471 13.277 1.00 91.69 104 THR A C 1
ATOM 836 O O . THR A 1 104 ? -2.847 7.687 13.500 1.00 91.69 104 THR A O 1
ATOM 839 N N . THR A 1 105 ? -2.583 5.599 14.277 1.00 90.19 105 THR A N 1
ATOM 840 C CA . THR A 1 105 ? -2.490 6.029 15.679 1.00 90.19 105 THR A CA 1
ATOM 841 C C . THR A 1 105 ? -1.284 6.945 15.903 1.00 90.19 105 THR A C 1
ATOM 843 O O . THR A 1 105 ? -0.250 6.819 15.247 1.00 90.19 105 THR A O 1
ATOM 846 N N . LYS A 1 106 ? -1.373 7.847 16.890 1.00 90.94 106 LYS A N 1
ATOM 847 C CA . LYS A 1 106 ? -0.249 8.719 17.280 1.00 90.94 106 LYS A CA 1
ATOM 848 C C . LYS A 1 106 ? 1.020 7.915 17.606 1.00 90.94 106 LYS A C 1
ATOM 850 O O . LYS A 1 106 ? 2.115 8.324 17.235 1.00 90.94 106 LYS A O 1
ATOM 855 N N . ARG A 1 107 ? 0.858 6.759 18.263 1.00 89.44 107 ARG A N 1
ATOM 856 C CA . ARG A 1 107 ? 1.955 5.841 18.603 1.00 89.44 107 ARG A CA 1
ATOM 857 C C . ARG A 1 107 ? 2.633 5.280 17.351 1.00 89.44 107 ARG A C 1
ATOM 859 O O . ARG A 1 107 ? 3.856 5.332 17.271 1.00 89.44 107 ARG A O 1
ATOM 866 N N . ASN A 1 108 ? 1.859 4.788 16.381 1.00 89.81 108 ASN A N 1
ATOM 867 C CA . ASN A 1 108 ? 2.416 4.232 15.145 1.00 89.81 108 ASN A CA 1
ATOM 868 C C . ASN A 1 108 ? 3.076 5.317 14.293 1.00 89.81 108 ASN A C 1
ATOM 870 O O . ASN A 1 108 ? 4.172 5.093 13.795 1.00 89.81 108 ASN A O 1
ATOM 874 N N . ARG A 1 109 ? 2.487 6.520 14.210 1.00 92.56 109 ARG A N 1
ATOM 875 C CA . ARG A 1 109 ? 3.124 7.667 13.536 1.00 92.56 109 ARG A CA 1
ATOM 876 C C . ARG A 1 109 ? 4.501 7.962 14.094 1.00 92.56 109 ARG A C 1
ATOM 878 O O . ARG A 1 109 ? 5.454 8.067 13.332 1.00 92.56 109 ARG A O 1
ATOM 885 N N . GLN A 1 110 ? 4.602 8.063 15.418 1.00 92.25 110 GLN A N 1
ATOM 886 C CA . GLN A 1 110 ? 5.879 8.320 16.068 1.00 92.25 110 GLN A CA 1
ATOM 887 C C . GLN A 1 110 ? 6.872 7.195 15.775 1.00 92.25 110 GLN A C 1
ATOM 889 O O . GLN A 1 110 ? 7.992 7.484 15.374 1.00 92.25 110 GLN A O 1
ATOM 894 N N . ALA A 1 111 ? 6.449 5.932 15.893 1.00 89.12 111 ALA A N 1
ATOM 895 C CA . ALA A 1 111 ? 7.300 4.783 15.600 1.00 89.12 111 ALA A CA 1
ATOM 896 C C . ALA A 1 111 ? 7.833 4.789 14.156 1.00 89.12 111 ALA A C 1
ATOM 898 O O . ALA A 1 111 ? 9.023 4.553 13.969 1.00 89.12 111 ALA A O 1
ATOM 899 N N . ILE A 1 112 ? 6.990 5.116 13.168 1.00 92.69 112 ILE A N 1
ATOM 900 C CA . ILE A 1 112 ? 7.386 5.229 11.755 1.00 92.69 112 ILE A CA 1
ATOM 901 C C . ILE A 1 112 ? 8.374 6.381 11.567 1.00 92.69 112 ILE A C 1
ATOM 903 O O . ILE A 1 112 ? 9.437 6.201 10.987 1.00 92.69 112 ILE A O 1
ATOM 907 N N . GLN A 1 113 ? 8.055 7.564 12.094 1.00 90.94 113 GLN A N 1
ATOM 908 C CA . GLN A 1 113 ? 8.882 8.763 11.920 1.00 90.94 113 GLN A CA 1
ATOM 909 C C . GLN A 1 113 ? 10.260 8.649 12.581 1.00 90.94 113 GLN A C 1
ATOM 911 O O . GLN A 1 113 ? 11.221 9.243 12.096 1.00 90.94 113 GLN A O 1
ATOM 916 N N . THR A 1 114 ? 10.361 7.897 13.680 1.00 91.94 114 THR A N 1
ATOM 917 C CA . THR A 1 114 ? 11.635 7.617 14.358 1.00 91.94 114 THR A CA 1
ATOM 918 C C . THR A 1 114 ? 12.401 6.436 13.769 1.00 91.94 114 THR A C 1
ATOM 920 O O . THR A 1 114 ? 13.516 6.163 14.208 1.00 91.94 114 THR A O 1
ATOM 923 N N . ASP A 1 115 ? 11.816 5.713 12.813 1.00 94.44 115 ASP A N 1
ATOM 924 C CA . ASP A 1 115 ? 12.466 4.568 12.195 1.00 94.44 115 ASP A CA 1
ATOM 925 C C . ASP A 1 115 ? 13.635 5.004 11.300 1.00 94.44 115 ASP A C 1
ATOM 927 O O . ASP A 1 115 ? 13.536 5.957 10.521 1.00 94.44 115 ASP A O 1
ATOM 931 N N . VAL A 1 116 ? 14.757 4.290 11.396 1.00 91.19 116 VAL A N 1
ATOM 932 C CA . VAL A 1 116 ? 15.979 4.603 10.644 1.00 91.19 116 VAL A CA 1
ATOM 933 C C . VAL A 1 116 ? 15.754 4.427 9.142 1.00 91.19 116 VAL A C 1
ATOM 935 O O . VAL A 1 116 ? 16.282 5.207 8.346 1.00 91.19 116 VAL A O 1
ATOM 938 N N . LEU A 1 117 ? 14.944 3.440 8.746 1.00 91.50 117 LEU A N 1
ATOM 939 C CA . LEU A 1 117 ? 14.669 3.147 7.341 1.00 91.50 117 LEU A CA 1
ATOM 940 C C . LEU A 1 117 ? 13.702 4.153 6.723 1.00 91.50 117 LEU A C 1
ATOM 942 O O . LEU A 1 117 ? 13.784 4.413 5.524 1.00 91.50 117 LEU A O 1
ATOM 946 N N . TYR A 1 118 ? 12.839 4.788 7.522 1.00 91.56 118 TYR A N 1
ATOM 947 C CA . TYR A 1 118 ? 11.843 5.737 7.018 1.00 91.56 118 TYR A CA 1
ATOM 948 C C . TYR A 1 118 ? 12.457 6.926 6.264 1.00 91.56 118 TYR A C 1
ATOM 950 O O . TYR A 1 118 ? 11.848 7.520 5.369 1.00 91.56 118 TYR A O 1
ATOM 958 N N . ASN A 1 119 ? 13.691 7.291 6.612 1.00 87.44 119 ASN A N 1
ATOM 959 C CA . ASN A 1 119 ? 14.426 8.366 5.954 1.00 87.44 119 ASN A CA 1
ATOM 960 C C . ASN A 1 119 ? 15.286 7.927 4.771 1.00 87.44 119 ASN A C 1
ATOM 962 O O . ASN A 1 119 ? 15.831 8.785 4.080 1.00 87.44 119 ASN A O 1
ATOM 966 N N . GLN A 1 120 ? 15.346 6.630 4.490 1.00 89.12 120 GLN A N 1
ATOM 967 C CA . GLN A 1 120 ? 16.130 6.084 3.395 1.00 89.12 120 GLN A CA 1
ATOM 968 C C . GLN A 1 120 ? 15.260 5.849 2.154 1.00 89.12 120 GLN A C 1
ATOM 970 O O . GLN A 1 120 ? 14.125 5.374 2.288 1.00 89.12 120 GLN A O 1
ATOM 975 N N . PRO A 1 121 ? 15.788 6.113 0.942 1.00 85.44 121 PRO A N 1
ATOM 976 C CA . PRO A 1 121 ? 15.129 5.721 -0.297 1.00 85.44 121 PRO A CA 1
ATOM 977 C C . PRO A 1 121 ? 14.779 4.233 -0.268 1.00 85.44 121 PRO A C 1
ATOM 979 O O . PRO A 1 121 ? 15.570 3.412 0.204 1.00 85.44 121 PRO A O 1
ATOM 982 N N . ILE A 1 122 ? 13.591 3.881 -0.749 1.00 88.12 122 ILE A N 1
ATOM 983 C CA . ILE A 1 122 ? 13.205 2.479 -0.886 1.00 88.12 122 ILE A CA 1
ATOM 984 C C . ILE A 1 122 ? 13.762 1.916 -2.187 1.00 88.12 122 ILE A C 1
ATOM 986 O O . ILE A 1 122 ? 13.647 2.536 -3.246 1.00 88.12 122 ILE A O 1
ATOM 990 N N . LYS A 1 123 ? 14.410 0.750 -2.115 1.00 89.81 123 LYS A N 1
ATOM 991 C CA . LYS A 1 123 ? 14.885 0.075 -3.327 1.00 89.81 123 LYS A CA 1
ATOM 992 C C . LYS A 1 123 ? 13.691 -0.516 -4.081 1.00 89.81 123 LYS A C 1
ATOM 994 O O . LYS A 1 123 ? 12.759 -0.985 -3.435 1.00 89.81 123 LYS A O 1
ATOM 999 N N . PRO A 1 124 ? 13.733 -0.610 -5.419 1.00 87.12 124 PRO A N 1
ATOM 1000 C CA . PRO A 1 124 ? 12.645 -1.184 -6.211 1.00 87.12 124 PRO A CA 1
ATOM 1001 C C . PRO A 1 124 ? 12.117 -2.5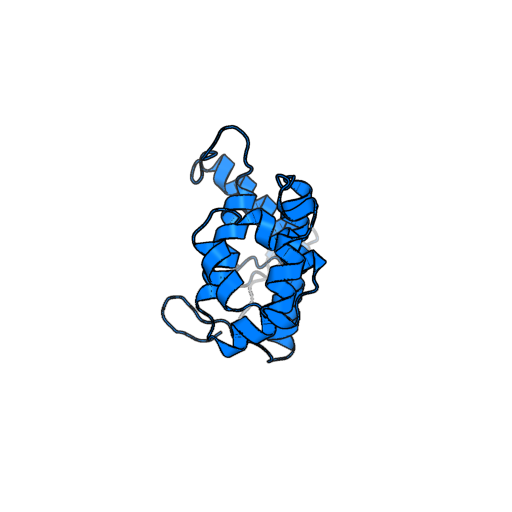37 -5.707 1.00 87.12 124 PRO A C 1
ATOM 1003 O O . PRO A 1 124 ? 10.918 -2.700 -5.510 1.00 87.12 124 PRO A O 1
ATOM 1006 N N . VAL A 1 125 ? 13.011 -3.489 -5.430 1.00 87.00 125 VAL A N 1
ATOM 1007 C CA . VAL A 1 125 ? 12.627 -4.828 -4.944 1.00 87.00 125 VAL A CA 1
ATOM 1008 C C . VAL A 1 125 ? 11.995 -4.767 -3.549 1.00 87.00 125 VAL A C 1
ATOM 1010 O O . VAL A 1 125 ? 11.067 -5.517 -3.261 1.00 87.00 125 VAL A O 1
ATOM 1013 N N . GLU A 1 126 ? 12.473 -3.863 -2.689 1.00 90.25 126 GLU A N 1
ATOM 1014 C CA . GLU A 1 126 ? 11.883 -3.627 -1.365 1.00 90.25 126 GLU A CA 1
ATOM 1015 C C . GLU A 1 126 ? 10.477 -3.028 -1.502 1.00 90.25 126 GLU A C 1
ATOM 1017 O O . GLU A 1 126 ? 9.558 -3.492 -0.838 1.00 90.25 126 GLU A O 1
ATOM 1022 N N . ALA A 1 127 ? 10.278 -2.070 -2.414 1.00 90.75 127 ALA A N 1
ATOM 1023 C CA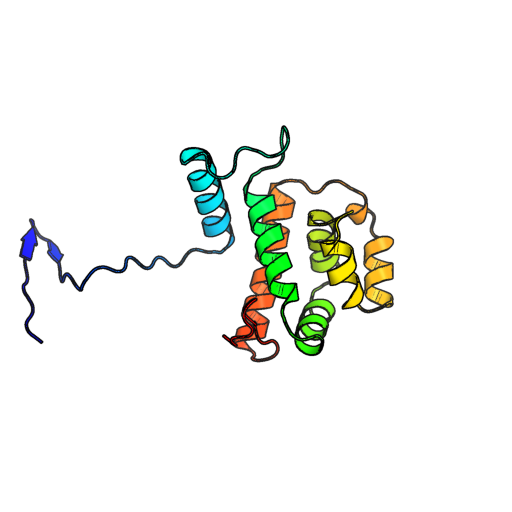 . ALA A 1 127 ? 8.969 -1.473 -2.677 1.00 90.75 127 ALA A CA 1
ATOM 1024 C C . ALA A 1 127 ? 7.962 -2.508 -3.190 1.00 90.75 127 ALA A C 1
ATOM 1026 O O . ALA A 1 127 ? 6.820 -2.536 -2.741 1.00 90.75 127 ALA A O 1
ATOM 1027 N N . LEU A 1 128 ? 8.389 -3.390 -4.097 1.00 88.56 128 LEU A N 1
ATOM 1028 C CA . LEU A 1 128 ? 7.536 -4.445 -4.636 1.00 88.56 128 LEU A CA 1
ATOM 1029 C C . LEU A 1 128 ? 7.067 -5.421 -3.545 1.00 88.56 128 LEU A C 1
ATOM 1031 O O . LEU A 1 128 ? 5.885 -5.766 -3.488 1.00 88.56 128 LEU A O 1
ATOM 1035 N N . ARG A 1 129 ? 7.972 -5.819 -2.641 1.00 89.81 129 ARG A N 1
ATOM 1036 C CA . ARG A 1 129 ? 7.624 -6.633 -1.465 1.00 89.81 129 ARG A CA 1
ATOM 1037 C C . ARG A 1 129 ? 6.694 -5.887 -0.519 1.00 89.81 129 ARG A C 1
ATOM 1039 O O . ARG A 1 129 ? 5.673 -6.443 -0.141 1.00 89.81 129 ARG A O 1
ATOM 1046 N N . ALA A 1 130 ? 6.988 -4.621 -0.225 1.00 93.12 130 ALA A N 1
ATOM 1047 C CA . ALA A 1 130 ? 6.152 -3.788 0.632 1.00 93.12 130 ALA A CA 1
ATOM 1048 C C . ALA A 1 130 ? 4.704 -3.728 0.126 1.00 93.12 130 ALA A C 1
ATOM 1050 O O . ALA A 1 130 ? 3.776 -3.945 0.901 1.00 93.12 130 ALA A O 1
ATOM 1051 N N . TYR A 1 131 ? 4.509 -3.497 -1.178 1.00 92.25 131 TYR A N 1
ATOM 1052 C CA . TYR A 1 131 ? 3.180 -3.540 -1.788 1.00 92.25 131 TYR A CA 1
ATOM 1053 C C . TYR A 1 131 ? 2.543 -4.923 -1.655 1.00 92.25 131 TYR A C 1
ATOM 1055 O O . TYR A 1 131 ? 1.413 -5.019 -1.192 1.00 92.25 131 TYR A O 1
ATOM 1063 N N . THR A 1 132 ? 3.263 -5.984 -2.018 1.00 89.94 132 THR A N 1
ATOM 1064 C CA . THR A 1 132 ? 2.737 -7.358 -1.977 1.00 89.94 132 THR A CA 1
ATOM 1065 C C . THR A 1 132 ? 2.270 -7.740 -0.571 1.00 89.94 132 THR A C 1
ATOM 1067 O O . THR A 1 132 ? 1.123 -8.145 -0.395 1.00 89.94 132 THR A O 1
ATOM 1070 N N . ASP A 1 133 ? 3.111 -7.525 0.440 1.00 91.69 133 ASP A N 1
ATOM 1071 C CA . ASP A 1 133 ? 2.813 -7.867 1.832 1.00 91.69 133 ASP A CA 1
ATOM 1072 C C . ASP A 1 133 ? 1.650 -7.037 2.390 1.00 91.69 133 ASP A C 1
ATOM 1074 O O . ASP A 1 133 ? 0.829 -7.533 3.166 1.00 91.69 133 ASP A O 1
ATOM 1078 N N . PHE A 1 134 ? 1.567 -5.761 2.009 1.00 94.88 134 PHE A N 1
ATOM 1079 C CA . PHE A 1 134 ? 0.494 -4.882 2.458 1.00 94.88 134 PHE A CA 1
ATOM 1080 C C . PHE A 1 134 ? -0.844 -5.213 1.795 1.00 94.88 134 PHE A C 1
ATOM 1082 O O . PHE A 1 134 ? -1.869 -5.235 2.469 1.00 94.88 134 PHE A O 1
ATOM 1089 N N . PHE A 1 135 ? -0.863 -5.507 0.496 1.00 92.62 135 PHE A N 1
ATOM 1090 C CA . PHE A 1 135 ? -2.101 -5.875 -0.189 1.00 92.62 135 PHE A CA 1
ATOM 1091 C C . PHE A 1 135 ? -2.569 -7.292 0.151 1.00 92.62 135 PHE A C 1
ATOM 1093 O O . PHE A 1 135 ? -3.773 -7.506 0.208 1.00 92.62 135 PHE A O 1
ATOM 1100 N N . ALA A 1 136 ? -1.669 -8.215 0.501 1.00 91.56 136 ALA A N 1
ATOM 1101 C CA . ALA A 1 136 ? -2.057 -9.493 1.100 1.00 91.56 136 ALA A CA 1
ATOM 1102 C C . ALA A 1 136 ? -2.777 -9.294 2.449 1.00 91.56 136 ALA A C 1
ATOM 1104 O O . ALA A 1 136 ? -3.737 -9.993 2.772 1.00 91.56 136 ALA A O 1
ATOM 1105 N N . LEU A 1 137 ? -2.352 -8.301 3.244 1.00 94.56 137 LEU A N 1
ATOM 1106 C CA . LEU A 1 137 ? -3.092 -7.901 4.441 1.00 94.56 137 LEU A CA 1
ATOM 1107 C C . LEU A 1 137 ? -4.469 -7.324 4.085 1.00 94.56 137 LEU A C 1
ATOM 1109 O O . LEU A 1 137 ? -5.440 -7.674 4.750 1.00 94.56 137 LEU A O 1
ATOM 1113 N N . VAL A 1 138 ? -4.556 -6.451 3.076 1.00 92.62 138 VAL A N 1
ATOM 1114 C CA . VAL A 1 138 ? -5.833 -5.880 2.608 1.00 92.62 138 VAL A CA 1
ATOM 1115 C C . VAL A 1 138 ? -6.798 -6.992 2.203 1.00 92.62 138 VAL A C 1
ATOM 1117 O O . VAL A 1 138 ? -7.906 -7.039 2.725 1.00 92.62 138 VAL A O 1
ATOM 1120 N N . GLU A 1 139 ? -6.360 -7.915 1.349 1.00 90.69 139 GLU A N 1
ATOM 1121 C CA . GLU A 1 139 ? -7.147 -9.063 0.888 1.00 90.69 139 GLU A CA 1
ATOM 1122 C C . GLU A 1 139 ? -7.663 -9.894 2.066 1.00 90.69 139 GLU A C 1
ATOM 1124 O O . GLU A 1 139 ? -8.868 -10.083 2.208 1.00 90.69 139 GLU A O 1
ATOM 1129 N N . ARG A 1 140 ? -6.784 -10.257 3.007 1.00 93.06 140 ARG A N 1
ATOM 1130 C CA . ARG A 1 140 ? -7.172 -10.991 4.219 1.00 93.06 140 ARG A CA 1
ATOM 1131 C C . ARG A 1 140 ? -8.226 -10.256 5.056 1.00 93.06 140 ARG A C 1
ATOM 1133 O O . ARG A 1 140 ? -9.072 -10.890 5.680 1.00 93.06 140 ARG A O 1
ATOM 1140 N N . LEU A 1 141 ? -8.149 -8.927 5.146 1.00 93.00 141 LEU A N 1
ATOM 1141 C CA . LEU A 1 141 ? -9.117 -8.131 5.906 1.00 93.00 141 LEU A CA 1
ATOM 1142 C C . LEU A 1 141 ? -10.464 -8.009 5.185 1.00 93.00 141 LEU A C 1
ATOM 1144 O O . LEU A 1 141 ? -11.483 -7.906 5.865 1.00 93.00 141 LEU A O 1
ATOM 1148 N N . ILE A 1 142 ? -10.474 -8.043 3.851 1.00 89.50 142 ILE A N 1
ATOM 1149 C CA . ILE A 1 142 ? -11.697 -8.100 3.039 1.00 89.50 142 ILE A CA 1
ATOM 1150 C C . ILE A 1 142 ? -12.358 -9.469 3.195 1.00 89.50 142 ILE A C 1
ATOM 1152 O O . ILE A 1 142 ? -13.540 -9.537 3.512 1.00 89.50 142 ILE A O 1
ATOM 1156 N N . GLU A 1 143 ? -11.593 -10.557 3.057 1.00 89.06 143 GLU A N 1
ATOM 1157 C CA . GLU A 1 143 ? -12.091 -11.929 3.241 1.00 89.06 143 GLU A CA 1
ATOM 1158 C C . GLU A 1 143 ? -12.657 -12.162 4.648 1.00 89.06 143 GLU A C 1
ATOM 1160 O O . GLU A 1 143 ? -13.595 -12.935 4.832 1.00 89.06 143 GLU A O 1
ATOM 1165 N N . ALA A 1 144 ? -12.097 -11.481 5.650 1.00 91.56 144 ALA A N 1
ATOM 1166 C CA . ALA A 1 144 ? -12.585 -11.501 7.025 1.00 91.56 144 ALA A CA 1
ATOM 1167 C C . ALA A 1 144 ? -13.719 -10.490 7.300 1.00 91.56 144 ALA A C 1
ATOM 1169 O O . ALA A 1 144 ? -14.098 -10.327 8.462 1.00 91.56 144 ALA A O 1
ATOM 1170 N N . GLU A 1 145 ? -14.214 -9.785 6.277 1.00 91.12 145 GLU A N 1
ATOM 1171 C CA . GLU A 1 145 ? -15.270 -8.761 6.351 1.00 91.12 145 GLU A CA 1
ATOM 1172 C C . GLU A 1 145 ? -14.962 -7.617 7.342 1.00 91.12 145 GLU A C 1
ATOM 1174 O O . GLU A 1 145 ? -15.851 -6.987 7.918 1.00 91.12 145 GLU A O 1
ATOM 1179 N N . GLN A 1 146 ? -13.678 -7.335 7.582 1.00 91.81 146 GLN A N 1
ATOM 1180 C CA . GLN A 1 146 ? -13.235 -6.297 8.521 1.00 91.81 146 GLN A CA 1
ATOM 1181 C C . GLN A 1 146 ? -13.104 -4.922 7.868 1.00 91.81 146 GLN A C 1
ATOM 1183 O O . GLN A 1 146 ? -13.149 -3.904 8.568 1.00 91.81 146 GLN A O 1
ATOM 1188 N N . ILE A 1 147 ? -12.917 -4.899 6.549 1.00 91.31 147 ILE A N 1
ATOM 1189 C CA . ILE A 1 147 ? -12.847 -3.694 5.725 1.00 91.31 147 ILE A CA 1
ATOM 1190 C C . ILE A 1 147 ? -13.672 -3.905 4.456 1.00 91.31 147 ILE A C 1
ATOM 1192 O O . ILE A 1 147 ? -13.788 -5.028 3.971 1.00 91.31 147 ILE A O 1
ATOM 1196 N N . THR A 1 148 ? -14.206 -2.820 3.905 1.00 85.94 148 THR A N 1
ATOM 1197 C CA . THR A 1 148 ? -14.960 -2.840 2.644 1.00 85.94 148 THR A CA 1
ATOM 1198 C C . THR A 1 148 ? -14.303 -1.886 1.658 1.00 85.94 148 THR A C 1
ATOM 1200 O O . THR A 1 148 ? -14.002 -0.740 2.007 1.00 85.94 148 THR A O 1
ATOM 1203 N N . LEU A 1 149 ? -14.060 -2.360 0.434 1.00 83.19 149 LEU A N 1
ATOM 1204 C CA . LEU A 1 149 ? -13.547 -1.514 -0.636 1.00 83.19 149 LEU A CA 1
ATOM 1205 C C . LEU A 1 149 ? -14.683 -0.685 -1.229 1.00 83.19 149 LEU A C 1
ATOM 1207 O O . LEU A 1 149 ? -15.818 -1.140 -1.353 1.00 83.19 149 LEU A O 1
ATOM 1211 N N . VAL A 1 150 ? -14.354 0.550 -1.588 1.00 78.19 150 VAL A N 1
ATOM 1212 C CA . VAL A 1 150 ? -15.298 1.493 -2.180 1.00 78.19 150 VAL A CA 1
ATOM 1213 C C . VAL A 1 150 ? -14.681 2.007 -3.469 1.00 78.19 150 VAL A C 1
ATOM 1215 O O . VAL A 1 150 ? -13.525 2.445 -3.475 1.00 78.19 150 VAL A O 1
ATOM 1218 N N . ASP A 1 151 ? -15.440 1.927 -4.555 1.00 67.44 151 ASP A N 1
ATOM 1219 C CA . ASP A 1 151 ? -15.098 2.553 -5.826 1.00 67.44 151 ASP A CA 1
ATOM 1220 C C . ASP A 1 151 ? -14.982 4.081 -5.646 1.00 67.44 151 ASP A C 1
ATOM 1222 O O . ASP A 1 151 ? -15.729 4.661 -4.852 1.00 67.44 151 ASP A O 1
ATOM 1226 N N . PRO A 1 152 ? -14.097 4.783 -6.372 1.00 64.19 152 PRO A N 1
ATOM 1227 C CA . PRO A 1 152 ? -14.203 6.228 -6.582 1.00 64.19 152 PRO A CA 1
ATOM 1228 C C . PRO A 1 152 ? -15.629 6.764 -6.817 1.00 64.19 152 PRO A C 1
ATOM 1230 O O . PRO A 1 152 ? -15.930 7.864 -6.346 1.00 64.19 152 PRO A O 1
ATOM 1233 N N . ASP A 1 153 ? -16.495 5.996 -7.487 1.00 68.12 153 ASP A N 1
ATOM 1234 C CA . ASP A 1 153 ? -17.898 6.352 -7.754 1.00 68.12 153 ASP A CA 1
ATOM 1235 C C . ASP A 1 153 ? -18.870 5.990 -6.607 1.00 68.12 153 ASP A C 1
ATOM 1237 O O . ASP A 1 153 ? -20.062 6.298 -6.663 1.00 68.12 153 ASP A O 1
ATOM 1241 N N . GLY A 1 154 ? -18.365 5.399 -5.519 1.00 55.97 154 GLY A N 1
ATOM 1242 C CA . GLY A 1 154 ? -19.118 5.089 -4.300 1.00 55.97 154 GLY A CA 1
ATOM 1243 C C . GLY A 1 154 ? -19.808 3.723 -4.290 1.00 55.97 154 GLY A C 1
ATOM 1244 O O . GLY A 1 154 ? -20.547 3.433 -3.349 1.00 55.97 154 GLY A O 1
ATOM 1245 N N . GLU A 1 155 ? -19.582 2.884 -5.302 1.00 54.12 155 GLU A N 1
ATOM 1246 C CA . GLU A 1 155 ? -20.078 1.506 -5.316 1.00 54.12 155 GLU A CA 1
ATOM 1247 C C . GLU A 1 155 ? -19.237 0.614 -4.386 1.00 54.12 155 GLU A C 1
ATOM 1249 O O . GLU A 1 155 ? -18.010 0.716 -4.333 1.00 54.12 155 GLU A O 1
ATOM 1254 N N . TYR A 1 156 ? -19.912 -0.235 -3.608 1.00 56.19 156 TYR A N 1
ATOM 1255 C CA . TYR A 1 156 ? -19.280 -1.179 -2.684 1.00 56.19 156 TYR A CA 1
ATOM 1256 C C . TYR A 1 156 ? -18.982 -2.490 -3.416 1.00 56.19 156 TYR A C 1
ATOM 1258 O O . TYR A 1 156 ? -19.878 -3.026 -4.074 1.00 56.19 156 TYR A O 1
ATOM 1266 N N . TYR A 1 157 ? -17.760 -3.004 -3.265 1.00 51.47 157 TYR A N 1
ATOM 1267 C CA . TYR A 1 157 ? -17.366 -4.341 -3.728 1.00 51.47 157 TYR A CA 1
ATOM 1268 C C . TYR A 1 157 ? -17.328 -5.333 -2.567 1.00 51.47 157 TYR A C 1
ATOM 1270 O O . TYR A 1 157 ? -16.820 -4.950 -1.484 1.00 51.47 157 TYR A O 1
#

InterPro domains:
  IPR011002 Flagellar motor switch protein FliG, alpha-helical [SSF48029] (62-155)
  IPR023087 Flagellar motor switch protein FliG, C-terminal [PF01706] (63-149)

Sequence (157 aa):
MSFEVFTLGEHRYKVSKDFYSVQLELIHAIELISKLDEQLGLNPPQSQGEPNFIHLGRKLLSTLTHMDSKSMQMLMHTASRDQLVDIMRTVKGSKLENRLMTHTTKRNRQAIQTDVLYNQPIKPVEALRAYTDFFALVERLIEAEQITLVDPDGEYY

Secondary structure (DSSP, 8-state):
-----EEETTEEE---S--------HHHHHHHHHHHHHHTTSS--SSTT--HHHHHHHHHHHHHTTS-HHHHHHHHHHS-HHHHHHHHHHTTTSHHHHHHHHTS-HHHHHHHHT-TGGGSPPPHHHHHHHHHHHHHHHHHHHHTTS---B-TTS-B-

Organism: Oceanospirillum linum (NCBI:txid966)

Radius of gyration: 19.83 Å; chains: 1; bounding box: 43×50×52 Å

Foldseek 3Di:
DDWDWDDDDPDIDGDDPDDPDDDDQPLVVLVVVQVVCVVVVVDDPPDVPDGPSLVVLVVVLVQQLPWDLQQLLLLQAPDDLVLLLLQLLSQPPHPSNVSSVVSHDPVSNVSSVPDPCSPPHQDPVSNSVSSSVSVVSVVVCVVVVNTWGAGPVGDTD